Protein AF-A0A529PAT4-F1 (afdb_monomer)

Solvent-accessible surface area (backbone atoms only — not comparable to full-atom values): 2330 Å² total; per-residue (Å²): 132,58,67,66,60,54,51,51,54,51,51,53,52,51,51,53,50,51,53,44,68,48,76,84,58,94,86,60,93,62,81,39,63,72,81,112

Radius of gyration: 13.54 Å; Cα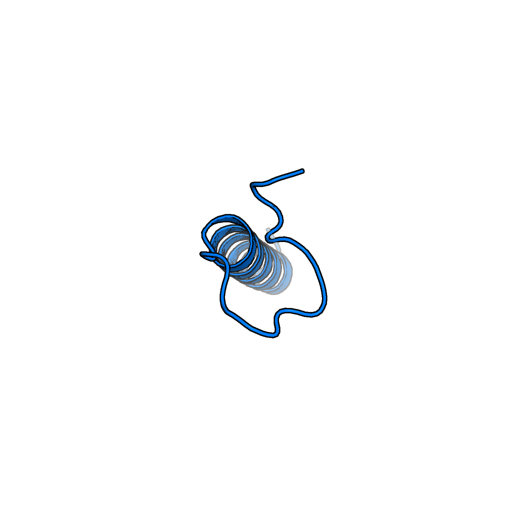 contacts (8 Å, |Δi|>4): 14; chains: 1; bounding box: 21×16×40 Å

Foldseek 3Di:
DDVVVVVVVVVVVVVVVCQQPDDDDPPDPDDRPVVD

Structure (mmCIF, N/CA/C/O backbone):
data_AF-A0A529PAT4-F1
#
_entry.id   AF-A0A529PAT4-F1
#
loop_
_atom_site.group_PDB
_atom_site.id
_atom_site.type_symbol
_atom_site.label_atom_id
_atom_site.label_alt_id
_atom_site.label_comp_id
_atom_site.label_asym_id
_atom_site.label_entity_id
_atom_site.label_seq_id
_atom_site.pdbx_PDB_ins_code
_atom_site.Cartn_x
_atom_site.Cartn_y
_atom_site.Cartn_z
_atom_site.occupancy
_atom_site.B_iso_or_equiv
_atom_site.auth_seq_id
_atom_site.auth_comp_id
_atom_site.auth_asym_id
_atom_site.auth_atom_id
_atom_site.pdbx_PDB_model_num
ATOM 1 N N . ILE A 1 1 ? 5.913 10.607 -24.570 1.00 60.62 1 ILE A N 1
ATOM 2 C CA . ILE A 1 1 ? 5.759 10.348 -23.122 1.00 60.62 1 ILE A CA 1
ATOM 3 C C . ILE A 1 1 ? 6.951 9.503 -22.704 1.00 60.62 1 ILE A C 1
ATOM 5 O O . ILE A 1 1 ? 7.254 8.528 -23.379 1.00 60.62 1 ILE A O 1
ATOM 9 N N . ASP A 1 2 ? 7.716 9.998 -21.743 1.00 75.62 2 ASP A N 1
ATOM 10 C CA . ASP A 1 2 ? 9.034 9.482 -21.376 1.00 75.62 2 ASP A CA 1
ATOM 11 C C . ASP A 1 2 ? 8.871 8.165 -20.599 1.00 75.62 2 ASP A C 1
ATOM 13 O O . ASP A 1 2 ? 8.159 8.136 -19.594 1.00 75.62 2 ASP A O 1
ATOM 17 N N . LEU A 1 3 ? 9.444 7.060 -21.086 1.00 85.00 3 LEU A N 1
ATOM 18 C CA . LEU A 1 3 ? 9.151 5.701 -20.594 1.00 85.00 3 LEU A CA 1
ATOM 19 C C . LEU A 1 3 ? 9.338 5.569 -19.075 1.00 85.00 3 LEU A C 1
ATOM 21 O O . LEU A 1 3 ? 8.535 4.920 -18.402 1.00 85.00 3 LEU A O 1
ATOM 25 N N . TYR A 1 4 ? 10.347 6.248 -18.526 1.00 89.56 4 TYR A N 1
ATOM 26 C CA . TYR A 1 4 ? 10.600 6.302 -17.087 1.00 89.56 4 TYR A CA 1
ATOM 27 C C . TYR A 1 4 ? 9.458 6.967 -16.313 1.00 89.56 4 TYR A C 1
ATOM 29 O O . TYR A 1 4 ? 9.051 6.467 -15.264 1.00 89.56 4 TYR A O 1
ATOM 37 N N . ALA A 1 5 ? 8.891 8.053 -16.844 1.00 93.75 5 ALA A N 1
ATOM 38 C CA . ALA A 1 5 ? 7.756 8.734 -16.230 1.00 93.75 5 ALA A CA 1
ATOM 39 C C . ALA A 1 5 ? 6.510 7.834 -16.220 1.00 93.75 5 ALA A C 1
ATOM 41 O O . ALA A 1 5 ? 5.792 7.775 -15.222 1.00 93.75 5 ALA A O 1
ATOM 42 N N . THR A 1 6 ? 6.275 7.078 -17.297 1.00 94.50 6 THR A N 1
ATOM 43 C CA . THR A 1 6 ? 5.163 6.118 -17.370 1.00 94.50 6 THR A CA 1
ATOM 44 C C . THR A 1 6 ? 5.351 4.947 -16.403 1.00 94.50 6 THR A C 1
ATOM 46 O O . THR A 1 6 ? 4.401 4.567 -15.710 1.00 94.50 6 THR A O 1
ATOM 49 N N . ALA A 1 7 ? 6.565 4.402 -16.304 1.00 94.75 7 ALA A N 1
ATOM 50 C CA . ALA A 1 7 ? 6.884 3.345 -15.348 1.00 94.75 7 ALA A CA 1
ATOM 51 C C . ALA A 1 7 ? 6.680 3.822 -13.900 1.00 94.75 7 ALA A C 1
ATOM 53 O O . ALA A 1 7 ? 5.959 3.182 -13.130 1.00 94.75 7 ALA A O 1
ATOM 54 N N . GLY A 1 8 ? 7.232 4.990 -13.554 1.00 96.06 8 GLY A N 1
ATOM 55 C CA . GLY A 1 8 ? 7.079 5.602 -12.235 1.00 96.06 8 GLY A CA 1
ATOM 56 C C . GLY A 1 8 ? 5.616 5.856 -11.871 1.00 96.06 8 GLY A C 1
ATOM 57 O O . GLY A 1 8 ? 5.163 5.439 -10.805 1.00 96.06 8 GLY A O 1
ATOM 58 N N . ALA A 1 9 ? 4.842 6.457 -12.780 1.00 96.25 9 ALA A N 1
ATOM 59 C CA . ALA A 1 9 ? 3.420 6.723 -12.563 1.00 96.25 9 ALA A CA 1
ATOM 60 C C . ALA A 1 9 ? 2.606 5.438 -12.335 1.00 96.25 9 ALA A C 1
ATOM 62 O O . ALA A 1 9 ? 1.682 5.416 -11.516 1.00 96.25 9 ALA A O 1
ATOM 63 N N . THR A 1 10 ? 2.959 4.356 -13.032 1.00 95.81 10 THR A N 1
ATOM 64 C CA . THR A 1 10 ? 2.288 3.058 -12.895 1.00 95.81 10 THR A CA 1
ATOM 65 C C . THR A 1 10 ? 2.571 2.433 -11.530 1.00 95.81 10 THR A C 1
ATOM 67 O O . THR A 1 10 ? 1.633 2.034 -10.836 1.00 95.81 10 THR A O 1
ATOM 70 N N . MET A 1 11 ? 3.839 2.416 -11.107 1.00 97.94 11 MET A N 1
ATOM 71 C CA . MET A 1 11 ? 4.239 1.901 -9.792 1.00 97.94 11 MET A CA 1
ATOM 72 C C . MET A 1 11 ? 3.628 2.718 -8.655 1.00 97.94 11 MET A C 1
ATOM 74 O O . MET A 1 11 ? 3.022 2.146 -7.752 1.00 97.94 11 MET A O 1
ATOM 78 N N . ALA A 1 12 ? 3.704 4.050 -8.730 1.00 97.88 12 ALA A N 1
ATOM 79 C CA . ALA A 1 12 ? 3.111 4.934 -7.730 1.00 97.88 12 ALA A CA 1
ATOM 80 C C . ALA A 1 12 ? 1.607 4.672 -7.582 1.00 97.88 12 ALA A C 1
ATOM 82 O O . ALA A 1 12 ? 1.104 4.513 -6.472 1.00 97.88 12 ALA A O 1
ATOM 83 N N . ARG A 1 13 ? 0.886 4.536 -8.702 1.00 96.88 13 ARG A N 1
ATOM 84 C CA . ARG A 1 13 ? -0.542 4.201 -8.682 1.00 96.88 13 ARG A CA 1
ATOM 85 C C . ARG A 1 13 ? -0.807 2.838 -8.039 1.00 96.88 13 ARG A C 1
ATOM 87 O O . ARG A 1 13 ? -1.773 2.727 -7.287 1.0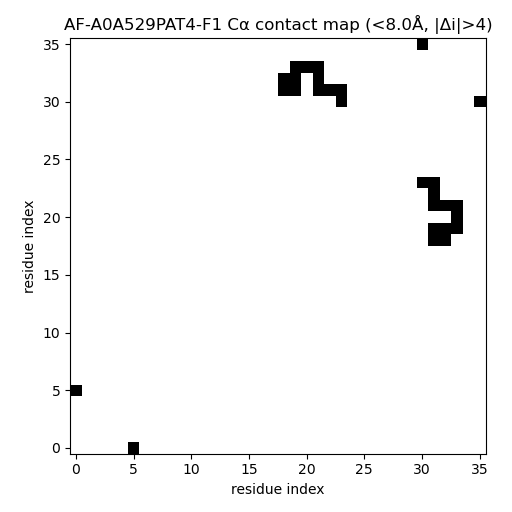0 96.88 13 ARG A O 1
ATOM 94 N N . ALA A 1 14 ? -0.008 1.817 -8.342 1.00 98.31 14 ALA A N 1
ATOM 95 C CA . ALA A 1 14 ? -0.179 0.484 -7.767 1.00 98.31 14 ALA A CA 1
ATOM 96 C C . ALA A 1 14 ? 0.053 0.490 -6.247 1.00 98.31 14 ALA A C 1
ATOM 98 O O . ALA A 1 14 ? -0.785 -0.020 -5.504 1.00 98.31 14 ALA A O 1
ATOM 99 N N . ILE A 1 15 ? 1.123 1.147 -5.787 1.00 98.00 15 ILE A N 1
ATOM 100 C CA . ILE A 1 15 ? 1.452 1.290 -4.362 1.00 98.00 15 ILE A CA 1
ATOM 101 C C . ILE A 1 15 ? 0.331 2.028 -3.628 1.00 98.00 15 ILE A C 1
ATOM 103 O O . ILE A 1 15 ? -0.194 1.512 -2.643 1.00 98.00 15 ILE A O 1
ATOM 107 N N . SER A 1 16 ? -0.102 3.188 -4.133 1.00 97.38 16 SER A N 1
ATOM 108 C CA . SER A 1 16 ? -1.170 3.966 -3.495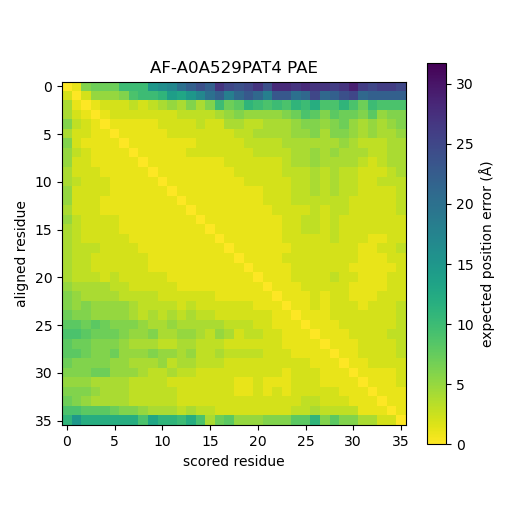 1.00 97.38 16 SER A CA 1
ATOM 109 C C . SER A 1 16 ? -2.480 3.185 -3.394 1.00 97.38 16 SER A C 1
ATOM 111 O O . SER A 1 16 ? -3.165 3.266 -2.376 1.00 97.38 16 SER A O 1
ATOM 113 N N . ARG A 1 17 ? -2.830 2.396 -4.421 1.00 97.56 17 ARG A N 1
ATOM 114 C CA . ARG A 1 17 ? -4.015 1.524 -4.372 1.00 97.56 17 ARG A CA 1
ATOM 115 C C . ARG A 1 17 ? -3.870 0.427 -3.321 1.00 97.56 17 ARG A C 1
ATOM 117 O O . ARG A 1 17 ? -4.829 0.188 -2.597 1.00 97.56 17 ARG A O 1
ATOM 124 N N . GLY A 1 18 ? -2.697 -0.197 -3.217 1.00 97.19 18 GLY A N 1
ATOM 125 C CA . GLY A 1 18 ? -2.418 -1.206 -2.193 1.00 97.19 18 GLY A CA 1
ATOM 126 C C . GLY A 1 18 ? -2.535 -0.646 -0.775 1.00 97.19 18 GLY A C 1
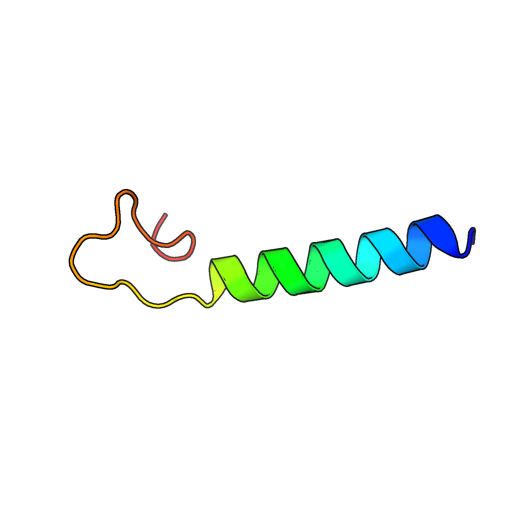ATOM 127 O O . GLY A 1 18 ? -3.220 -1.231 0.055 1.00 97.19 18 GLY A O 1
ATOM 128 N N . VAL A 1 19 ? -1.947 0.527 -0.519 1.00 96.44 19 VAL A N 1
ATOM 129 C CA . VAL A 1 19 ? -2.032 1.201 0.789 1.00 96.44 19 VAL A CA 1
ATOM 130 C C . VAL A 1 19 ? -3.475 1.585 1.133 1.00 96.44 19 VAL A C 1
ATOM 132 O O . VAL A 1 19 ? -3.905 1.396 2.267 1.00 96.44 19 VAL A O 1
ATOM 135 N N . HIS A 1 20 ? -4.248 2.093 0.168 1.00 96.69 20 HIS A N 1
ATOM 136 C CA . HIS A 1 20 ? -5.650 2.450 0.402 1.00 96.69 20 HIS A CA 1
ATOM 137 C C . HIS A 1 20 ? -6.546 1.225 0.655 1.00 96.69 20 HIS A C 1
ATOM 139 O O . HIS A 1 20 ? -7.459 1.295 1.474 1.00 96.69 20 HIS A O 1
ATOM 145 N N . ALA A 1 21 ? -6.284 0.104 -0.024 1.00 97.69 21 ALA A N 1
ATOM 146 C CA . ALA A 1 21 ? -7.047 -1.137 0.121 1.00 97.69 21 ALA A CA 1
ATOM 147 C C . ALA A 1 21 ? -6.646 -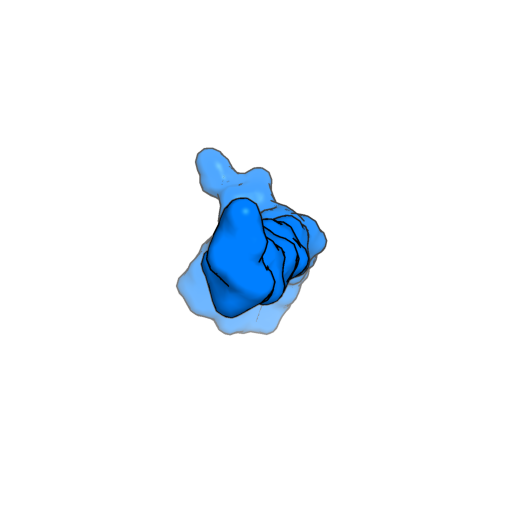1.983 1.345 1.00 97.69 21 ALA A C 1
ATOM 149 O O . ALA A 1 21 ? -7.257 -3.023 1.585 1.00 97.69 21 ALA A O 1
ATOM 150 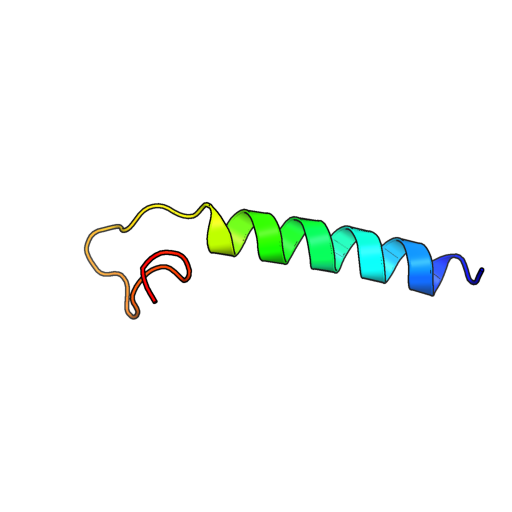N N . ALA A 1 22 ? -5.621 -1.574 2.099 1.00 97.25 22 ALA A N 1
ATOM 151 C CA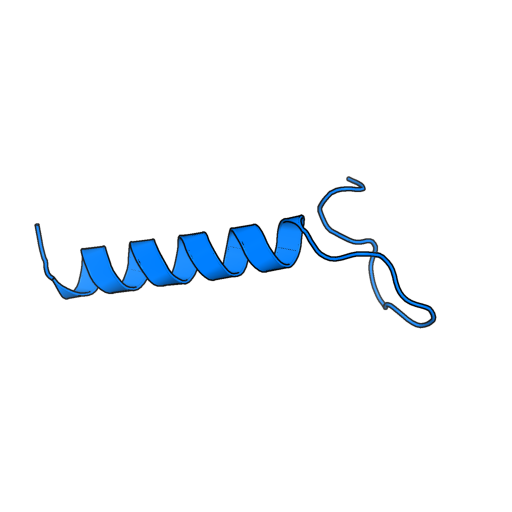 . ALA A 1 22 ? -5.174 -2.292 3.284 1.00 97.25 22 ALA A CA 1
ATOM 152 C C . ALA A 1 22 ? -6.288 -2.394 4.340 1.00 97.25 22 ALA A C 1
ATOM 154 O O . ALA A 1 22 ? -7.061 -1.458 4.553 1.00 97.25 22 ALA A O 1
ATOM 155 N N . THR A 1 23 ? -6.346 -3.537 5.022 1.00 97.25 23 THR A N 1
ATOM 156 C CA . THR A 1 23 ? -7.263 -3.792 6.138 1.00 97.25 23 THR A CA 1
ATOM 157 C C . THR A 1 23 ? -6.543 -3.589 7.471 1.00 97.25 23 THR A C 1
ATOM 159 O O . THR A 1 23 ? -5.398 -4.031 7.574 1.00 97.25 23 THR A O 1
ATOM 162 N N . PRO A 1 24 ? -7.185 -2.993 8.495 1.00 96.56 24 PRO A N 1
ATOM 163 C CA . PRO A 1 24 ? -6.560 -2.812 9.803 1.00 96.56 24 PRO A CA 1
ATOM 164 C C . PRO A 1 24 ? -6.123 -4.139 10.425 1.00 96.56 24 PRO A C 1
ATOM 166 O O . PRO A 1 24 ? -6.873 -5.120 10.395 1.00 96.56 24 P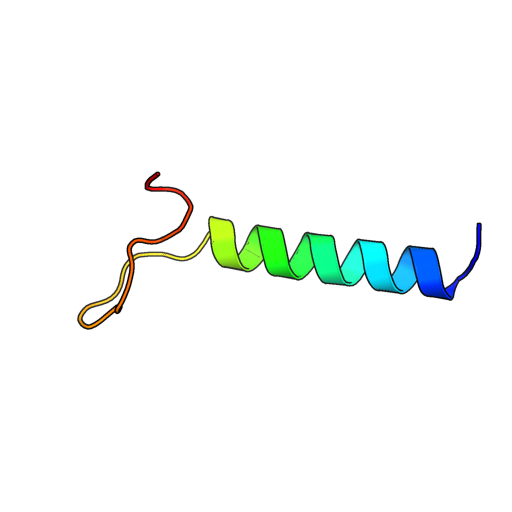RO A O 1
ATOM 169 N N . ALA A 1 25 ? -4.946 -4.146 11.038 1.00 96.81 25 ALA A N 1
ATOM 170 C CA . ALA A 1 25 ? -4.401 -5.263 11.790 1.00 96.81 25 ALA A CA 1
ATOM 171 C C . ALA A 1 25 ? -4.045 -4.846 13.227 1.00 96.81 25 ALA A C 1
ATOM 173 O O . ALA A 1 25 ? -3.812 -3.679 13.545 1.00 96.81 25 ALA A O 1
ATOM 174 N N . SER A 1 26 ? -4.027 -5.822 14.138 1.00 96.75 26 SER A N 1
ATOM 175 C CA . SER A 1 26 ? -3.625 -5.571 15.525 1.00 96.75 26 SER A CA 1
ATOM 176 C C . SER A 1 26 ? -2.155 -5.151 15.584 1.00 96.75 26 SER A C 1
ATOM 178 O O . SER A 1 26 ? -1.299 -5.817 15.006 1.00 96.75 26 SER A O 1
ATOM 180 N N . GLY A 1 27 ? -1.870 -4.062 16.302 1.00 95.81 27 GLY A N 1
ATOM 181 C CA . GLY A 1 27 ? -0.518 -3.514 16.429 1.00 95.81 27 GLY A CA 1
ATOM 182 C C . GLY A 1 27 ? -0.121 -2.517 15.337 1.00 95.81 27 GLY A C 1
ATOM 183 O O . GLY A 1 27 ? 1.000 -2.011 15.384 1.00 95.81 27 GLY A O 1
ATOM 184 N N . ASP A 1 28 ? -1.014 -2.192 14.395 1.00 95.88 28 ASP A N 1
ATOM 185 C CA . ASP A 1 28 ? -0.770 -1.118 13.432 1.00 95.88 28 ASP A CA 1
ATOM 186 C C . ASP A 1 28 ? -0.497 0.210 14.155 1.00 95.88 28 ASP A C 1
ATOM 188 O O . ASP A 1 28 ? -1.270 0.658 15.003 1.00 95.88 28 ASP A O 1
ATOM 192 N N . LEU A 1 29 ? 0.611 0.864 13.795 1.00 95.88 29 LEU A N 1
ATOM 193 C CA . LEU A 1 29 ? 1.019 2.140 14.397 1.00 95.88 29 LEU A CA 1
ATOM 194 C C . LEU A 1 29 ? 0.089 3.299 14.015 1.00 95.88 29 LEU A C 1
ATOM 196 O O . LEU A 1 29 ? 0.001 4.293 14.734 1.00 95.88 29 LEU A O 1
ATOM 200 N N . PHE A 1 30 ? -0.579 3.187 12.868 1.00 94.88 30 PHE A N 1
ATOM 201 C CA . PHE A 1 30 ? -1.470 4.204 12.326 1.00 94.88 30 PHE A CA 1
ATOM 202 C C . PHE A 1 30 ? -2.713 3.553 11.716 1.00 94.88 30 PHE A C 1
ATOM 204 O O . PHE A 1 30 ? -2.625 2.430 11.224 1.00 94.88 30 PHE A O 1
ATOM 211 N N . PRO A 1 31 ? -3.852 4.268 11.667 1.00 95.31 31 PRO A N 1
ATOM 212 C CA . PRO A 1 31 ? -5.022 3.795 10.941 1.00 95.31 31 PRO A CA 1
ATOM 213 C C . PRO A 1 31 ? -4.715 3.589 9.455 1.00 95.31 31 PRO A C 1
ATOM 215 O O . PRO A 1 31 ? -3.934 4.347 8.863 1.00 95.31 31 PRO A O 1
ATOM 218 N N . VAL A 1 32 ? -5.389 2.616 8.841 1.00 96.94 32 VAL A N 1
ATOM 219 C CA . VAL A 1 32 ? -5.384 2.456 7.382 1.00 96.94 32 VAL A CA 1
ATOM 220 C C . VAL A 1 32 ? -5.866 3.739 6.708 1.00 96.94 32 VAL A C 1
ATOM 222 O O . VAL A 1 32 ? -6.695 4.477 7.238 1.00 96.94 32 VAL A O 1
ATOM 225 N N . TRP A 1 33 ? -5.350 4.039 5.519 1.00 96.31 33 TRP A N 1
ATOM 226 C CA . TRP A 1 33 ? -5.664 5.308 4.855 1.00 96.31 33 TRP A CA 1
ATOM 227 C C . TRP A 1 33 ? -7.143 5.470 4.507 1.00 96.31 33 TRP A C 1
ATOM 229 O O . TRP A 1 33 ? -7.632 6.592 4.502 1.00 96.31 33 TRP A O 1
ATOM 239 N N . SER A 1 34 ? -7.846 4.374 4.222 1.00 95.88 34 SER A N 1
ATOM 240 C CA . SER A 1 34 ? -9.278 4.379 3.905 1.00 95.88 34 SER A CA 1
ATOM 241 C C . SER A 1 34 ? -10.181 4.720 5.094 1.00 95.88 34 SER A C 1
ATOM 243 O O . SER A 1 34 ? -11.362 4.974 4.886 1.00 95.88 34 SER A O 1
ATOM 245 N N . SER A 1 35 ? -9.653 4.748 6.322 1.00 94.75 35 SER A N 1
ATOM 246 C CA . SER A 1 35 ? -10.408 5.124 7.522 1.00 94.75 35 SER A CA 1
ATOM 247 C C . SER A 1 35 ? -10.212 6.589 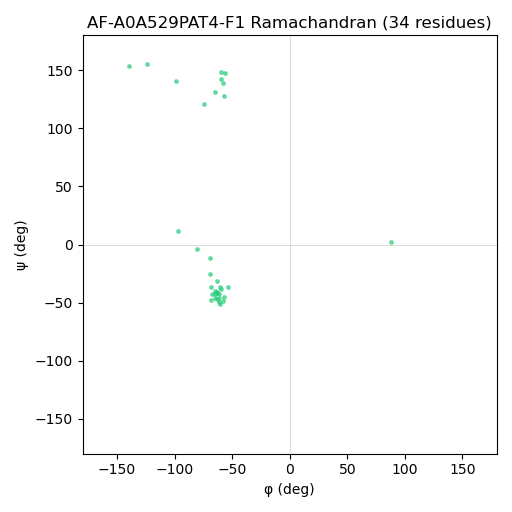7.935 1.00 94.75 35 SER A C 1
ATOM 249 O O . SER A 1 35 ? -10.534 6.939 9.071 1.00 94.75 35 SER A O 1
ATOM 251 N N . ARG A 1 36 ? -9.610 7.413 7.072 1.00 82.56 36 ARG A N 1
ATOM 252 C CA . ARG A 1 36 ? -9.460 8.864 7.244 1.00 82.56 36 ARG A CA 1
ATOM 253 C C . ARG A 1 36 ? -10.434 9.595 6.335 1.00 82.56 36 ARG A C 1
ATOM 255 O O . ARG A 1 36 ? -10.950 10.635 6.790 1.00 82.56 36 ARG A O 1
#

Sequence (36 aa):
IDLYATAGATMARAISRGVHAATPASGDLFPVWSSR

Mean predicted aligned error: 3.61 Å

pLDDT: mean 93.96, std 7.28, range [60.62, 98.31]

Secondary structure (DSSP, 8-state):
--HHHHHHHHHHHHHHHHHHHPPP-TT-SS--GGG-